Protein AF-A0A348B4L9-F1 (afdb_monomer)

Organism: NCBI:txid1670455

Sequence (82 aa):
MPYYPGDPVPSVKQFKSLDKDGVNLKEIHLGSHSGTHVDAPAHFVKDAPSLDQLDPMAYSGTAIAIKVDGIVKVTDVPPRGR

InterPro domains:
  IPR007325 Kynurenine formamidase/cyclase-like [PF04199] (2-69)
  IPR037175 Kynurenine formamidase superfamily [G3DSA:3.50.30.50] (1-78)
  IPR037175 Kynurenine formamidase superfamily [SSF102198] (1-71)

Structure (mmCIF, N/CA/C/O backbone):
data_AF-A0A348B4L9-F1
#
_entry.id   AF-A0A348B4L9-F1
#
loop_
_atom_site.group_PDB
_atom_site.id
_atom_site.type_symbol
_atom_site.label_atom_id
_atom_site.label_alt_id
_atom_site.label_comp_id
_atom_site.label_asym_id
_atom_site.label_entity_id
_atom_site.label_seq_id
_atom_site.pdbx_PDB_ins_code
_atom_site.Cartn_x
_atom_site.Cartn_y
_atom_site.Cartn_z
_atom_site.occup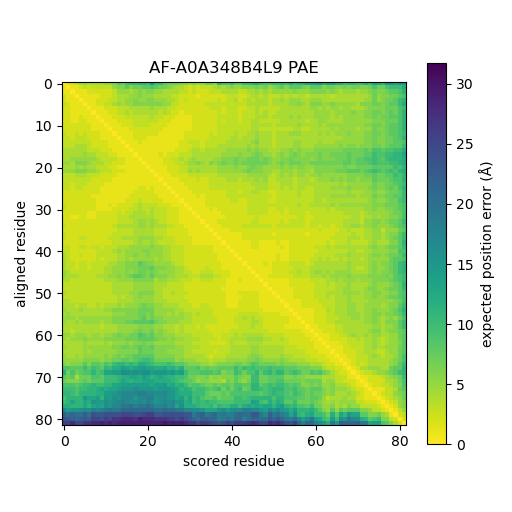ancy
_atom_site.B_iso_or_equiv
_atom_site.auth_seq_id
_atom_site.auth_comp_id
_atom_site.auth_asym_id
_atom_site.auth_atom_id
_atom_site.pdbx_PDB_model_num
ATOM 1 N N . MET A 1 1 ? -14.252 1.443 0.489 1.00 82.62 1 MET A N 1
ATOM 2 C CA . MET A 1 1 ? -13.443 1.425 -0.749 1.00 82.62 1 MET A CA 1
ATOM 3 C C . MET A 1 1 ? -13.646 0.083 -1.435 1.00 82.62 1 MET A C 1
ATOM 5 O O . MET A 1 1 ? -13.896 -0.877 -0.710 1.00 82.62 1 MET A O 1
ATOM 9 N N . PRO A 1 2 ? -13.585 0.003 -2.774 1.00 92.00 2 PRO A N 1
ATOM 10 C CA . PRO A 1 2 ? -13.512 -1.281 -3.466 1.00 92.00 2 PRO A CA 1
ATOM 11 C C . PRO A 1 2 ? -12.289 -2.081 -3.001 1.00 92.00 2 PRO A C 1
ATOM 13 O O . PRO A 1 2 ? -11.283 -1.488 -2.614 1.00 92.00 2 PRO A O 1
ATOM 16 N N . TYR A 1 3 ? -12.386 -3.404 -3.042 1.00 95.12 3 TYR A N 1
ATOM 17 C CA . TYR A 1 3 ? -11.306 -4.337 -2.723 1.00 95.12 3 TYR A CA 1
ATOM 18 C C . TYR A 1 3 ? -11.376 -5.529 -3.680 1.00 95.12 3 TYR A C 1
ATOM 20 O O . TYR A 1 3 ? -12.426 -5.778 -4.281 1.00 95.12 3 TYR A O 1
ATOM 28 N N . TYR A 1 4 ? -10.261 -6.237 -3.854 1.00 95.69 4 TYR A N 1
ATOM 29 C CA . TYR A 1 4 ? -10.218 -7.392 -4.742 1.00 95.69 4 TYR A CA 1
ATOM 30 C C . TYR A 1 4 ? -10.996 -8.578 -4.134 1.00 95.69 4 TYR A C 1
ATOM 32 O O . TYR A 1 4 ? -10.885 -8.827 -2.930 1.00 95.69 4 TYR A O 1
ATOM 40 N N . PRO A 1 5 ? -11.808 -9.323 -4.909 1.00 96.50 5 PRO A N 1
ATOM 41 C CA . PRO A 1 5 ? -12.514 -10.490 -4.384 1.00 96.50 5 PRO A CA 1
ATOM 42 C C . PRO A 1 5 ? -11.549 -11.543 -3.818 1.00 96.50 5 PRO A C 1
ATOM 44 O O . PRO A 1 5 ? -10.746 -12.111 -4.551 1.00 96.50 5 PRO A O 1
ATOM 47 N N . GLY A 1 6 ? -11.664 -11.824 -2.518 1.00 95.81 6 GLY A N 1
ATOM 48 C CA . GLY A 1 6 ? -10.785 -12.752 -1.793 1.00 95.81 6 GLY A CA 1
ATOM 49 C C . GLY A 1 6 ? -9.771 -12.069 -0.870 1.00 95.81 6 GLY A C 1
ATOM 50 O O . GLY A 1 6 ? -9.252 -12.726 0.030 1.00 95.81 6 GLY A O 1
ATOM 51 N N . ASP A 1 7 ? -9.555 -10.761 -1.025 1.00 95.75 7 ASP A N 1
ATOM 52 C CA . ASP A 1 7 ? -8.650 -9.990 -0.171 1.00 95.75 7 ASP A CA 1
ATOM 53 C C . ASP A 1 7 ? -9.297 -9.593 1.168 1.00 95.75 7 ASP A C 1
ATOM 55 O O . ASP A 1 7 ? -10.530 -9.594 1.303 1.00 95.75 7 ASP A O 1
ATOM 59 N N . PRO A 1 8 ? -8.486 -9.201 2.173 1.00 95.69 8 PRO A N 1
ATOM 60 C CA . PRO A 1 8 ? -8.996 -8.652 3.422 1.00 95.69 8 PRO A CA 1
ATOM 61 C C . PRO A 1 8 ? -9.925 -7.460 3.179 1.00 95.69 8 PRO A C 1
ATOM 63 O O . PRO A 1 8 ? -9.540 -6.475 2.549 1.00 95.69 8 PRO A O 1
ATOM 66 N N . VAL A 1 9 ? -11.140 -7.521 3.731 1.00 96.12 9 VAL A N 1
ATOM 67 C CA . VAL A 1 9 ? -12.122 -6.436 3.604 1.00 96.12 9 VAL A CA 1
ATOM 68 C C . VAL A 1 9 ? -11.632 -5.199 4.378 1.00 96.12 9 VAL A C 1
ATOM 70 O O . VAL A 1 9 ? -11.448 -5.283 5.602 1.00 96.12 9 VAL A O 1
ATOM 73 N N . PRO A 1 10 ? -11.458 -4.039 3.712 1.00 96.81 10 PRO A N 1
ATOM 74 C CA . PRO A 1 10 ? -11.089 -2.790 4.367 1.00 96.81 10 PRO A CA 1
ATOM 75 C C . PRO A 1 10 ? -12.124 -2.360 5.408 1.00 96.81 10 PRO A C 1
ATOM 77 O O . PRO A 1 10 ? -13.317 -2.276 5.106 1.00 96.81 10 PRO A O 1
ATOM 80 N N . SER A 1 11 ? -11.685 -2.020 6.620 1.00 97.06 11 SER A N 1
ATOM 81 C CA . SER A 1 11 ? -12.569 -1.453 7.640 1.00 97.06 11 SER A CA 1
ATOM 82 C C . SER A 1 11 ? -11.884 -0.383 8.482 1.00 97.06 11 SER A C 1
ATOM 84 O O . SER A 1 11 ? -10.684 -0.441 8.747 1.00 97.06 11 SER A O 1
ATOM 86 N N . VAL A 1 12 ? -12.678 0.602 8.902 1.00 97.69 12 VAL A N 1
ATOM 87 C CA . VAL A 1 12 ? -12.266 1.660 9.825 1.00 97.69 12 VAL A CA 1
ATOM 88 C C . VAL A 1 12 ? -13.312 1.737 10.928 1.00 97.69 12 VAL A C 1
ATOM 90 O O . VAL A 1 12 ? -14.487 1.979 10.648 1.00 97.69 12 VAL A O 1
ATOM 93 N N . LYS A 1 13 ? -12.902 1.531 12.178 1.00 98.19 13 LYS A N 1
ATOM 94 C CA . LYS A 1 13 ? -13.806 1.495 13.336 1.00 98.19 13 LYS A CA 1
ATOM 95 C C . LYS A 1 13 ? -13.398 2.541 14.362 1.00 98.19 13 LYS A C 1
ATOM 97 O O . LYS A 1 13 ? -12.213 2.794 14.564 1.00 98.19 13 LYS A O 1
ATOM 102 N N . GLN A 1 14 ? -14.378 3.167 15.011 1.00 98.19 14 GLN A N 1
ATOM 103 C CA . GLN A 1 14 ? -14.095 4.056 16.136 1.00 98.19 14 GLN A CA 1
ATOM 104 C C . GLN A 1 14 ? -13.600 3.216 17.317 1.00 98.19 14 GLN A C 1
ATOM 106 O O . GLN A 1 14 ? -14.312 2.314 17.746 1.00 98.19 14 GLN A O 1
ATOM 111 N N . PHE A 1 15 ? -12.409 3.522 17.835 1.00 98.38 15 PHE A N 1
ATOM 112 C CA . PHE A 1 15 ? -11.839 2.834 18.996 1.00 98.38 15 PHE A CA 1
ATOM 113 C C . PHE A 1 15 ? -11.938 3.687 20.269 1.00 98.38 15 PHE A C 1
ATOM 115 O O . PHE A 1 15 ? -12.378 3.193 21.301 1.00 98.38 15 PHE A O 1
ATOM 122 N N . LYS A 1 16 ? -11.611 4.985 20.186 1.00 98.56 16 LYS A N 1
ATOM 123 C CA . LYS A 1 16 ? -11.823 5.979 21.260 1.00 98.56 16 LYS A CA 1
ATOM 124 C C . LYS A 1 16 ? -12.400 7.262 20.705 1.00 98.56 16 LYS A C 1
ATOM 126 O O . LYS A 1 16 ? -12.008 7.670 19.617 1.00 98.56 16 LYS A O 1
ATOM 131 N N . SER A 1 17 ? -13.308 7.903 21.424 1.00 98.44 17 SER A N 1
ATOM 132 C CA . SER A 1 17 ? -13.948 9.164 21.035 1.00 98.44 17 SER A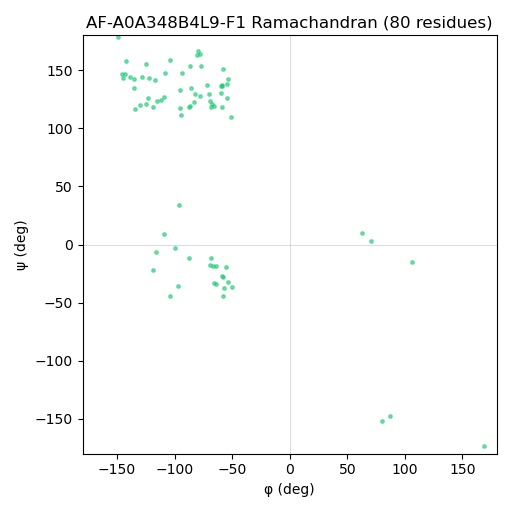 CA 1
ATOM 133 C C . SER A 1 17 ? -13.458 10.326 21.892 1.00 98.44 17 SER A C 1
ATOM 135 O O . SER A 1 17 ? -13.202 10.151 23.079 1.00 98.44 17 SER A O 1
ATOM 137 N N . LEU A 1 18 ? -13.392 11.528 21.313 1.00 98.31 18 LEU A N 1
ATOM 138 C CA . LEU A 1 18 ? -12.908 12.706 22.034 1.00 98.31 18 LEU A CA 1
ATOM 139 C C . LEU 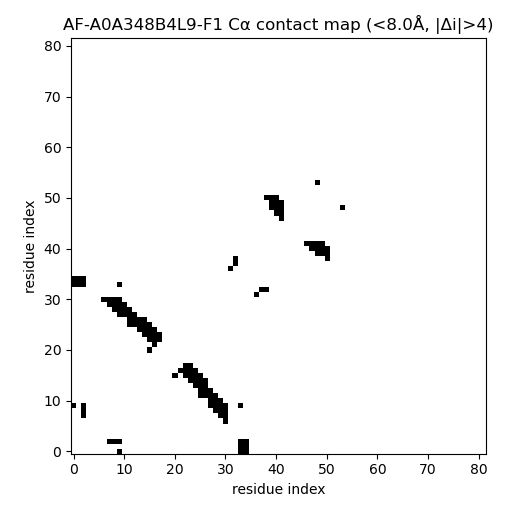A 1 18 ? -13.735 12.987 23.301 1.00 98.31 18 LEU A C 1
ATOM 141 O O . LEU A 1 18 ? -13.157 13.192 24.362 1.00 98.31 18 LEU A O 1
ATOM 145 N N . ASP A 1 19 ? -15.064 12.902 23.203 1.00 98.12 19 ASP A N 1
ATOM 146 C CA . ASP A 1 19 ? -15.984 13.231 24.302 1.00 98.12 19 ASP A CA 1
ATOM 147 C C . ASP A 1 19 ? -15.872 12.286 25.507 1.00 98.12 19 ASP A C 1
ATOM 149 O O . ASP A 1 19 ? -16.087 12.705 26.641 1.00 98.12 19 ASP A O 1
ATOM 153 N N . LYS A 1 20 ? -15.563 11.004 25.275 1.00 98.12 20 LYS A N 1
ATOM 154 C CA . LYS A 1 20 ? -15.498 9.986 26.340 1.00 98.12 20 LYS A CA 1
ATOM 155 C C . LYS A 1 20 ? -14.083 9.750 26.846 1.00 98.12 20 LYS A C 1
ATOM 157 O O . LYS A 1 20 ? -13.890 9.484 28.026 1.00 98.12 20 LYS A O 1
ATOM 162 N N . ASP A 1 21 ? -13.109 9.816 25.944 1.00 98.38 21 ASP A N 1
ATOM 163 C CA . ASP A 1 21 ? -11.753 9.327 26.179 1.00 98.38 21 ASP A CA 1
ATOM 164 C C . ASP A 1 21 ? -10.700 10.444 26.143 1.00 98.38 21 ASP A C 1
ATOM 166 O O . ASP A 1 21 ? -9.521 10.180 26.373 1.00 98.38 21 ASP A O 1
ATOM 170 N N . GLY A 1 22 ? -11.086 11.676 25.790 1.00 98.38 22 GLY A N 1
ATOM 171 C CA . GLY A 1 22 ? -10.165 12.802 25.603 1.00 98.38 22 GLY A CA 1
ATOM 172 C C . GLY A 1 22 ? -9.271 12.686 24.362 1.00 98.38 22 GLY A C 1
ATOM 173 O O . GLY A 1 22 ? -8.439 13.556 24.121 1.00 98.38 22 GLY A O 1
ATOM 174 N N . VAL A 1 23 ? -9.440 11.637 23.547 1.00 98.50 23 VAL A N 1
ATOM 175 C CA . VAL A 1 23 ? -8.695 11.410 22.302 1.00 98.50 23 VAL A CA 1
ATOM 176 C C . VAL A 1 23 ? -9.585 10.752 21.253 1.00 98.50 23 VAL A C 1
ATOM 178 O O . VAL A 1 23 ? -10.403 9.886 21.559 1.00 98.50 23 VAL A O 1
ATOM 181 N N . ASN A 1 24 ? -9.405 11.135 19.990 1.00 98.44 24 ASN A N 1
ATOM 182 C CA . ASN A 1 24 ? -10.024 10.442 18.867 1.00 98.44 24 ASN A CA 1
ATOM 183 C C . ASN A 1 24 ? -9.037 9.423 18.286 1.00 98.44 24 ASN A C 1
ATOM 185 O O . ASN A 1 24 ? -7.971 9.800 17.805 1.00 98.44 24 ASN A O 1
ATOM 189 N N . LEU A 1 25 ? -9.393 8.140 18.336 1.00 98.62 25 LEU A N 1
ATOM 190 C CA . LEU A 1 25 ? -8.587 7.046 17.798 1.00 98.62 25 LEU A CA 1
ATOM 191 C C . LEU A 1 25 ? -9.479 6.089 17.010 1.00 98.62 25 LEU A C 1
ATOM 193 O O . LEU A 1 25 ? -10.551 5.689 17.476 1.00 98.62 25 LEU A O 1
ATOM 197 N N . LYS A 1 26 ? -9.015 5.700 15.824 1.00 98.50 26 LYS A N 1
ATOM 198 C CA . LYS A 1 26 ? -9.668 4.716 14.961 1.00 98.50 26 LYS A CA 1
ATOM 199 C C . LYS A 1 26 ? -8.762 3.506 14.778 1.00 98.50 26 LYS A C 1
ATOM 201 O O . LYS A 1 26 ? -7.554 3.655 14.629 1.00 98.50 26 LYS A O 1
ATOM 206 N N . GLU A 1 27 ? -9.369 2.330 14.761 1.00 98.38 27 GLU A N 1
ATOM 207 C CA . GLU A 1 27 ? -8.729 1.106 14.290 1.00 98.38 27 GLU A CA 1
ATOM 208 C C . GLU A 1 27 ? -8.898 1.023 12.772 1.00 98.38 27 GLU A C 1
ATOM 210 O O . GLU A 1 27 ? -9.990 1.277 12.250 1.00 98.38 27 GLU A O 1
ATOM 215 N N . ILE A 1 28 ? -7.815 0.689 12.072 1.00 97.88 28 ILE A N 1
ATOM 216 C CA . ILE A 1 28 ? -7.773 0.576 10.615 1.00 97.88 28 ILE A CA 1
ATOM 217 C C . ILE A 1 28 ? -7.294 -0.832 10.263 1.00 97.88 28 ILE A C 1
ATOM 219 O O . ILE A 1 28 ? -6.234 -1.256 10.715 1.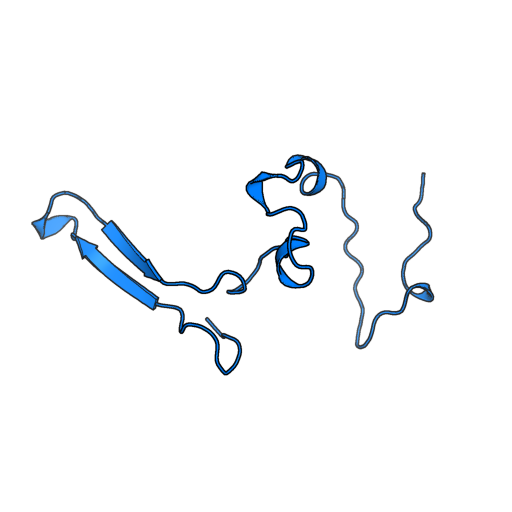00 97.88 28 ILE A O 1
ATOM 223 N N . HIS A 1 29 ? -8.065 -1.539 9.440 1.00 97.44 29 HIS A N 1
ATOM 224 C CA . HIS A 1 29 ? -7.732 -2.863 8.920 1.00 97.44 29 HIS A CA 1
ATOM 225 C C . HIS A 1 29 ? -7.798 -2.838 7.392 1.00 97.44 29 HIS A C 1
ATOM 227 O O . HIS A 1 29 ? -8.847 -2.501 6.839 1.00 97.44 29 HIS A O 1
ATOM 233 N N . LEU A 1 30 ? -6.689 -3.162 6.721 1.00 97.06 30 LEU A N 1
ATOM 234 C CA . LEU A 1 30 ? -6.516 -3.063 5.267 1.00 97.06 30 LEU A CA 1
ATOM 235 C C . LEU A 1 30 ? -5.623 -4.201 4.756 1.00 97.06 30 LEU A C 1
ATOM 237 O O . LEU A 1 30 ? -4.675 -4.587 5.437 1.00 97.06 30 LEU A O 1
ATOM 241 N N . GLY A 1 31 ? -5.878 -4.678 3.535 1.00 95.88 31 GLY A N 1
ATOM 242 C CA . GLY A 1 31 ? -4.856 -5.377 2.749 1.00 95.88 31 GLY A CA 1
ATOM 243 C C . GLY A 1 31 ? -3.867 -4.37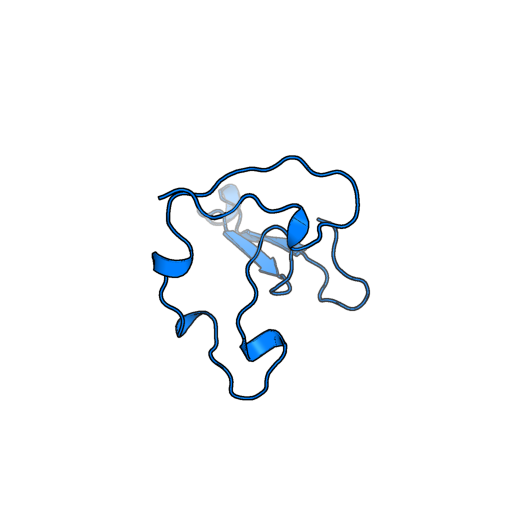5 2.136 1.00 95.88 31 GLY A C 1
ATOM 244 O O . GLY A 1 31 ? -4.248 -3.231 1.876 1.00 95.88 31 GLY A O 1
ATOM 245 N N . SER A 1 32 ? -2.624 -4.785 1.866 1.00 95.38 32 SER A N 1
ATOM 246 C CA . SER A 1 32 ? -1.580 -3.913 1.284 1.00 95.38 32 SER A CA 1
ATOM 247 C C . SER A 1 32 ? -1.958 -3.321 -0.079 1.00 95.38 32 SER A C 1
ATOM 249 O O . SER A 1 32 ? -1.530 -2.217 -0.400 1.00 95.38 32 SER A O 1
ATOM 251 N N . HIS A 1 33 ? -2.822 -4.005 -0.833 1.00 95.69 33 HIS A N 1
ATOM 252 C CA . HIS A 1 33 ? -3.298 -3.602 -2.162 1.00 95.69 33 HIS A CA 1
ATOM 253 C C . HIS A 1 33 ? -4.651 -2.869 -2.106 1.00 95.69 33 HIS A C 1
ATOM 255 O O . HIS A 1 33 ? -5.504 -3.000 -2.984 1.00 95.69 33 HIS A O 1
ATOM 261 N N . SER A 1 34 ? -4.883 -2.100 -1.037 1.00 95.56 34 SER A N 1
ATOM 262 C CA . SER A 1 34 ? -6.105 -1.309 -0.858 1.00 95.56 34 SER A CA 1
ATOM 263 C C . SER A 1 34 ? -5.904 0.130 -1.349 1.00 95.56 34 SER A C 1
ATOM 265 O O . SER A 1 34 ? -5.233 0.922 -0.694 1.00 95.56 34 SER A O 1
ATOM 267 N N . GLY A 1 35 ? -6.570 0.522 -2.440 1.00 94.69 35 GLY A N 1
ATOM 268 C CA . GLY A 1 35 ? -6.568 1.911 -2.933 1.00 94.69 35 GLY A CA 1
ATOM 269 C C . GLY A 1 35 ? -5.305 2.263 -3.722 1.00 94.69 35 GLY A C 1
ATOM 270 O O . GLY A 1 35 ? -4.719 1.391 -4.356 1.00 94.69 35 GLY A O 1
ATOM 271 N N . THR A 1 36 ? -4.893 3.534 -3.724 1.00 95.81 36 THR A N 1
ATOM 272 C CA . THR A 1 36 ? -3.610 3.943 -4.325 1.00 95.81 36 THR A CA 1
ATOM 273 C C . THR A 1 36 ? -2.459 3.382 -3.490 1.00 95.81 36 THR A C 1
ATOM 275 O O . THR A 1 36 ? -2.337 3.728 -2.318 1.00 95.81 36 THR A O 1
ATOM 278 N N . HIS A 1 37 ? -1.626 2.531 -4.086 1.00 95.56 37 HIS A N 1
ATOM 279 C CA . HIS A 1 37 ? -0.531 1.829 -3.412 1.00 95.56 37 HIS A CA 1
ATOM 280 C C . HIS A 1 37 ? 0.638 1.568 -4.376 1.00 95.56 37 HIS A C 1
ATOM 282 O O . HIS A 1 37 ? 0.571 1.926 -5.554 1.00 95.56 37 HIS A O 1
ATOM 288 N N . VAL A 1 38 ? 1.706 0.954 -3.862 1.00 96.00 38 VAL A N 1
ATOM 289 C CA . VAL A 1 38 ? 2.860 0.473 -4.632 1.00 96.00 38 VAL A CA 1
ATOM 290 C C . VAL A 1 38 ? 3.134 -0.987 -4.283 1.00 96.00 38 VAL A C 1
ATOM 292 O O . VAL A 1 38 ? 3.000 -1.377 -3.123 1.00 96.00 38 VAL A O 1
ATOM 295 N N . ASP A 1 39 ? 3.561 -1.770 -5.271 1.00 96.50 39 ASP A N 1
ATOM 296 C CA . ASP A 1 39 ? 3.958 -3.164 -5.071 1.00 96.50 39 ASP A CA 1
ATOM 297 C C . ASP A 1 39 ? 5.473 -3.267 -4.890 1.00 96.50 39 ASP A C 1
ATOM 299 O O . ASP A 1 39 ? 6.251 -2.709 -5.668 1.00 96.50 39 ASP A O 1
ATOM 303 N N . ALA A 1 40 ? 5.899 -4.016 -3.874 1.00 96.69 40 ALA A N 1
ATOM 304 C CA . ALA A 1 40 ? 7.295 -4.414 -3.722 1.00 96.69 40 ALA A CA 1
ATOM 305 C C . ALA A 1 40 ? 7.573 -5.711 -4.509 1.00 96.69 40 ALA A C 1
ATOM 307 O O . ALA A 1 40 ? 6.664 -6.532 -4.654 1.00 96.69 40 ALA A O 1
ATOM 308 N N . PRO A 1 41 ? 8.818 -5.969 -4.959 1.00 97.31 41 PRO A N 1
ATOM 309 C CA . PRO A 1 41 ? 9.192 -7.227 -5.617 1.00 97.31 41 PRO A CA 1
ATOM 310 C C . PRO A 1 41 ? 8.772 -8.487 -4.849 1.00 97.31 41 PRO A C 1
ATOM 312 O O . PRO A 1 41 ? 8.320 -9.461 -5.457 1.00 97.31 41 PRO A O 1
ATOM 315 N N . ALA A 1 42 ? 8.849 -8.439 -3.514 1.00 97.62 42 ALA A N 1
ATOM 316 C CA . ALA A 1 42 ? 8.397 -9.501 -2.618 1.00 97.62 42 ALA A CA 1
ATOM 317 C C . ALA A 1 42 ? 6.925 -9.923 -2.816 1.00 97.62 42 ALA A C 1
ATOM 319 O O . ALA A 1 42 ? 6.547 -11.013 -2.394 1.00 97.62 42 ALA A O 1
ATOM 320 N N . HIS A 1 43 ? 6.089 -9.092 -3.452 1.00 97.19 43 HIS A N 1
ATOM 321 C CA . HIS A 1 43 ? 4.692 -9.423 -3.736 1.00 97.19 43 HIS A CA 1
ATOM 322 C C . HIS A 1 43 ? 4.552 -10.618 -4.696 1.00 97.19 43 HIS A C 1
ATOM 324 O O . HIS A 1 43 ? 3.647 -11.433 -4.533 1.00 97.19 43 HIS A O 1
ATOM 330 N N . PHE A 1 44 ? 5.473 -10.763 -5.655 1.00 97.94 44 PHE A N 1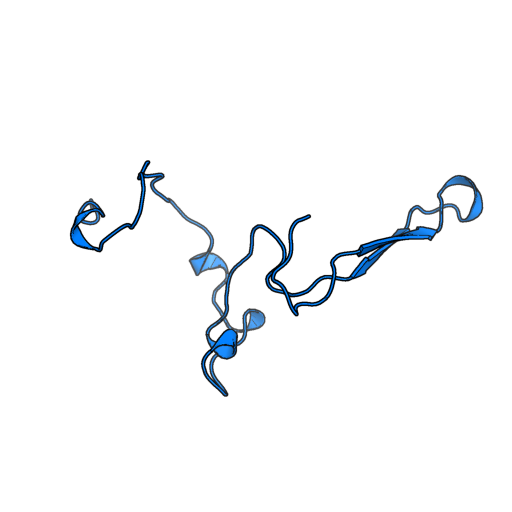
ATOM 331 C CA . PHE A 1 44 ? 5.425 -11.826 -6.669 1.00 97.94 44 PHE A CA 1
ATOM 332 C C . PHE A 1 44 ? 6.630 -12.768 -6.636 1.00 97.94 44 PHE A C 1
ATOM 334 O O . PHE A 1 44 ? 6.546 -13.889 -7.137 1.00 97.94 44 PHE A O 1
ATOM 341 N N . VAL A 1 45 ? 7.759 -12.326 -6.076 1.00 98.25 45 VAL A N 1
ATOM 342 C CA . VAL A 1 45 ? 9.017 -13.074 -6.094 1.00 98.25 45 VAL A CA 1
ATOM 343 C C . VAL A 1 45 ? 9.444 -13.381 -4.667 1.00 98.25 45 VAL A C 1
ATOM 345 O O . VAL A 1 45 ? 9.707 -12.484 -3.868 1.00 98.25 45 VAL A O 1
ATOM 348 N N . LYS A 1 46 ? 9.531 -14.674 -4.351 1.00 97.50 46 LYS A N 1
ATOM 349 C CA . LYS A 1 46 ? 9.997 -15.141 -3.045 1.00 97.50 46 LYS A CA 1
ATOM 350 C C . LYS A 1 46 ? 11.416 -14.627 -2.771 1.00 97.50 46 LYS A C 1
ATOM 352 O O . LYS A 1 46 ? 12.259 -14.662 -3.663 1.00 97.50 46 LYS A O 1
ATOM 357 N N . ASP A 1 47 ? 11.656 -14.175 -1.541 1.00 97.62 47 ASP A N 1
ATOM 358 C CA . ASP A 1 47 ? 12.948 -13.667 -1.052 1.00 97.62 47 ASP A CA 1
ATOM 359 C C . ASP A 1 47 ? 13.464 -12.403 -1.781 1.00 97.62 47 ASP A C 1
ATOM 361 O O . ASP A 1 47 ? 14.600 -11.980 -1.571 1.00 97.62 47 ASP A O 1
ATOM 365 N N . ALA A 1 48 ? 12.634 -11.772 -2.622 1.00 98.19 48 ALA A N 1
ATOM 366 C CA . ALA A 1 48 ? 12.938 -10.477 -3.220 1.00 98.19 48 ALA A CA 1
ATOM 367 C C . ALA A 1 48 ? 12.700 -9.328 -2.220 1.00 98.19 48 ALA A C 1
ATOM 369 O O . ALA A 1 48 ? 12.017 -9.530 -1.213 1.00 98.19 48 ALA A O 1
ATOM 370 N N . PRO A 1 49 ? 13.230 -8.118 -2.485 1.00 97.94 49 PRO A N 1
ATOM 371 C CA . PRO A 1 49 ? 13.146 -7.025 -1.527 1.00 97.94 49 PRO A CA 1
ATOM 372 C C . PRO A 1 49 ? 11.714 -6.640 -1.134 1.00 97.94 49 PRO A C 1
ATOM 374 O O . PRO A 1 49 ? 10.833 -6.513 -1.994 1.00 97.94 49 PRO A O 1
ATOM 377 N N . SER A 1 50 ? 11.495 -6.425 0.164 1.00 97.38 50 SER A N 1
ATOM 378 C CA . SER A 1 50 ? 10.280 -5.812 0.712 1.00 97.38 50 SER A CA 1
ATOM 379 C C . SER A 1 50 ? 10.323 -4.285 0.580 1.00 97.38 50 SER A C 1
ATOM 381 O O . SER A 1 50 ? 11.362 -3.704 0.273 1.00 97.38 50 SER A O 1
ATOM 383 N N . LEU A 1 51 ? 9.182 -3.613 0.778 1.00 96.12 51 LEU A N 1
ATOM 384 C CA . LEU A 1 51 ? 9.058 -2.166 0.545 1.00 96.12 51 LEU A CA 1
ATOM 385 C C . LEU A 1 51 ? 10.056 -1.331 1.369 1.00 96.12 51 LEU A C 1
ATOM 387 O O . LEU A 1 51 ? 10.597 -0.354 0.867 1.00 96.12 51 LEU A O 1
ATOM 391 N N . ASP A 1 52 ? 10.324 -1.733 2.612 1.00 96.69 52 ASP A N 1
ATOM 392 C CA . ASP A 1 52 ? 11.266 -1.083 3.532 1.00 96.69 52 ASP A CA 1
ATOM 393 C C . ASP A 1 52 ? 12.740 -1.204 3.107 1.00 96.69 52 ASP A C 1
ATOM 395 O O . ASP A 1 52 ? 13.597 -0.511 3.651 1.00 96.69 52 ASP A O 1
ATOM 399 N N . GLN A 1 53 ? 13.035 -2.053 2.121 1.00 97.62 53 GLN A N 1
ATOM 400 C CA . GLN A 1 53 ? 14.377 -2.272 1.581 1.00 97.62 53 GLN A CA 1
ATOM 401 C C . GLN A 1 53 ? 14.625 -1.507 0.272 1.00 97.62 53 GLN A C 1
ATOM 403 O O . GLN A 1 53 ? 15.725 -1.572 -0.280 1.00 97.62 53 GLN A O 1
ATOM 408 N N . LEU A 1 54 ? 13.615 -0.804 -0.250 1.00 96.62 54 LEU A N 1
ATOM 409 C CA . LEU A 1 54 ? 13.707 -0.022 -1.482 1.00 96.62 54 LEU A CA 1
ATOM 410 C C . LEU A 1 54 ? 14.052 1.438 -1.170 1.00 96.62 54 LEU A C 1
ATOM 412 O O . LEU A 1 54 ? 13.633 1.979 -0.149 1.00 96.62 54 LEU A O 1
ATOM 416 N N . ASP A 1 55 ? 14.799 2.089 -2.066 1.00 96.62 55 ASP A N 1
ATOM 417 C CA . ASP A 1 55 ? 15.125 3.513 -1.935 1.00 96.62 55 ASP A CA 1
ATOM 418 C C . ASP A 1 55 ? 13.845 4.367 -2.057 1.00 96.62 55 ASP A C 1
ATOM 420 O O . ASP A 1 55 ? 13.212 4.359 -3.120 1.00 96.62 55 ASP A O 1
ATOM 424 N N . PRO A 1 56 ? 13.461 5.148 -1.028 1.00 94.81 56 PRO A N 1
ATOM 425 C CA . PRO A 1 56 ? 12.293 6.024 -1.092 1.00 94.81 56 PRO A CA 1
ATOM 426 C C . PRO A 1 56 ? 12.357 7.043 -2.235 1.00 94.81 56 PRO A C 1
ATOM 428 O O . PRO A 1 56 ? 11.319 7.448 -2.762 1.00 94.81 56 PRO A O 1
ATOM 431 N N . MET A 1 57 ? 13.563 7.440 -2.659 1.00 96.31 57 MET A N 1
ATOM 432 C CA . MET A 1 57 ? 13.739 8.386 -3.761 1.00 96.31 57 MET A CA 1
ATOM 433 C C . MET A 1 57 ? 13.338 7.804 -5.118 1.00 96.31 57 MET A C 1
ATOM 435 O O . MET A 1 57 ? 13.029 8.568 -6.028 1.00 96.31 57 MET A O 1
ATOM 439 N N . ALA A 1 58 ? 13.227 6.478 -5.252 1.00 92.25 58 ALA A N 1
ATOM 440 C CA . ALA A 1 58 ? 12.662 5.856 -6.450 1.00 92.25 58 ALA A CA 1
ATOM 441 C C . ALA A 1 58 ? 11.174 6.208 -6.665 1.00 92.25 58 ALA A C 1
ATOM 443 O O . ALA A 1 58 ? 10.670 6.087 -7.781 1.00 92.25 58 ALA A O 1
ATOM 444 N N . TYR A 1 59 ? 10.484 6.675 -5.618 1.00 93.56 59 TYR A N 1
ATOM 445 C CA . TYR A 1 59 ? 9.060 7.020 -5.625 1.00 93.56 59 TYR A CA 1
ATOM 446 C C . TYR A 1 59 ? 8.802 8.533 -5.546 1.00 93.56 59 TYR A C 1
ATOM 448 O O . TYR A 1 59 ? 7.660 8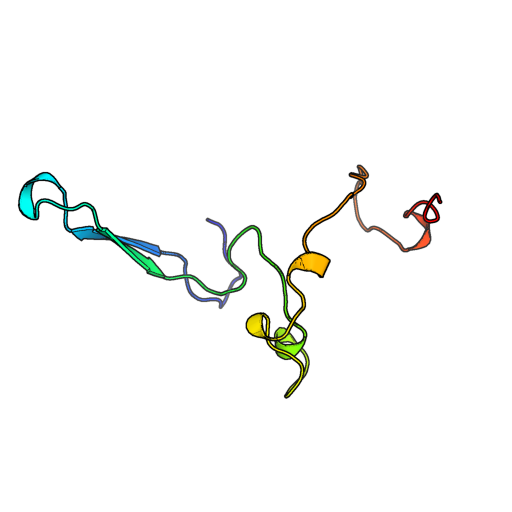.957 -5.373 1.00 93.56 59 TYR A O 1
ATOM 456 N N . SER A 1 60 ? 9.847 9.358 -5.676 1.00 96.56 60 SER A N 1
ATOM 457 C CA . SER A 1 60 ? 9.756 10.818 -5.615 1.00 96.56 60 SER A CA 1
ATOM 458 C C . SER A 1 60 ? 10.561 11.457 -6.742 1.00 96.56 60 SER A C 1
ATOM 460 O O . SER A 1 60 ? 11.781 11.328 -6.811 1.00 96.56 60 SER A O 1
ATOM 462 N N . GLY A 1 61 ? 9.881 12.170 -7.638 1.00 94.19 61 GLY A N 1
ATOM 463 C CA . GLY A 1 61 ? 10.532 12.841 -8.755 1.00 94.19 61 GLY A CA 1
ATOM 464 C C . GLY A 1 61 ? 9.548 13.368 -9.788 1.00 94.19 61 GLY A C 1
ATOM 465 O O . GLY A 1 61 ? 8.331 13.332 -9.607 1.00 94.19 61 GLY A O 1
ATOM 466 N N . THR A 1 62 ? 10.087 13.873 -10.894 1.00 94.56 62 THR A N 1
ATOM 467 C CA . THR A 1 62 ? 9.280 14.335 -12.022 1.00 94.56 62 THR A CA 1
ATOM 468 C C . THR A 1 62 ? 8.629 13.150 -12.728 1.00 94.56 62 THR A C 1
ATOM 470 O O . THR A 1 62 ? 9.302 12.201 -13.125 1.00 94.56 62 THR A O 1
ATOM 473 N N . ALA A 1 63 ? 7.319 13.243 -12.934 1.00 90.81 63 ALA A N 1
ATOM 474 C CA . ALA A 1 63 ? 6.542 12.293 -13.716 1.00 90.81 63 ALA A CA 1
ATOM 475 C C . ALA A 1 63 ? 5.773 13.024 -14.822 1.00 90.81 63 ALA A C 1
ATOM 477 O O . ALA A 1 63 ? 5.475 14.214 -14.710 1.00 90.81 63 ALA A O 1
ATOM 478 N N . ILE A 1 64 ? 5.438 12.300 -15.888 1.00 89.06 64 ILE A N 1
ATOM 479 C CA . ILE A 1 64 ? 4.585 12.787 -16.975 1.00 89.06 64 ILE A CA 1
ATOM 480 C C . ILE A 1 64 ? 3.250 12.057 -16.864 1.00 89.06 64 ILE A C 1
ATOM 482 O O . ILE A 1 64 ? 3.216 10.828 -16.834 1.00 89.06 64 ILE A O 1
ATOM 486 N N . ALA A 1 65 ? 2.150 12.806 -16.823 1.00 89.75 65 ALA A N 1
ATOM 487 C CA . ALA A 1 65 ? 0.812 12.239 -16.921 1.00 89.75 65 ALA A CA 1
ATOM 488 C C . ALA A 1 65 ? 0.419 12.124 -18.399 1.00 89.75 65 ALA A C 1
ATOM 490 O O . ALA A 1 65 ? 0.334 13.129 -19.103 1.00 89.75 65 ALA A O 1
ATOM 491 N N . ILE A 1 66 ? 0.179 10.900 -18.864 1.00 86.81 66 ILE A N 1
ATOM 492 C CA . ILE A 1 66 ? -0.249 10.617 -20.237 1.00 86.81 66 ILE A CA 1
ATOM 493 C C . ILE A 1 66 ? -1.682 10.106 -20.171 1.00 86.81 66 ILE A C 1
ATOM 495 O O . ILE A 1 66 ? -1.970 9.138 -19.469 1.00 86.81 66 ILE A O 1
ATOM 499 N N . LYS A 1 67 ? -2.591 1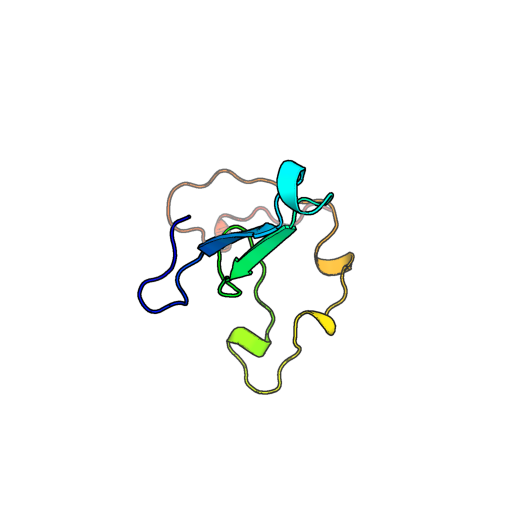0.759 -20.897 1.00 89.56 67 LYS A N 1
ATOM 500 C CA . LYS A 1 67 ? -3.958 10.263 -21.055 1.00 89.56 67 LYS A CA 1
ATOM 501 C C . LYS A 1 67 ? -3.965 9.134 -22.084 1.00 89.56 67 LYS A C 1
ATOM 503 O O . LYS A 1 67 ? -3.496 9.326 -23.201 1.00 89.56 67 LYS A O 1
ATOM 508 N N . VAL A 1 68 ? -4.535 7.997 -21.707 1.00 87.38 68 VAL A N 1
ATOM 509 C CA . VAL A 1 68 ? -4.640 6.787 -22.529 1.00 87.38 68 VAL A CA 1
ATOM 510 C C . VAL A 1 68 ? -6.022 6.169 -22.346 1.00 87.38 68 VAL A C 1
ATOM 512 O O . VAL A 1 68 ? -6.559 6.187 -21.239 1.00 87.38 68 VAL A O 1
ATOM 515 N N . ASP A 1 69 ? -6.575 5.610 -23.419 1.00 89.75 69 ASP A N 1
ATOM 516 C CA . ASP A 1 69 ? -7.828 4.857 -23.395 1.00 89.75 69 ASP A CA 1
ATOM 517 C C . ASP A 1 69 ? -7.523 3.392 -23.766 1.00 89.75 69 ASP A C 1
ATOM 519 O O . ASP A 1 69 ? -6.955 3.117 -24.822 1.00 89.75 69 ASP A O 1
ATOM 523 N N . GLY A 1 70 ? -7.888 2.436 -22.904 1.00 89.75 70 GLY A N 1
ATOM 524 C CA . GLY A 1 70 ? -7.661 1.003 -23.141 1.00 89.75 70 GLY A CA 1
ATOM 525 C C . GLY A 1 70 ? -6.291 0.482 -22.682 1.00 89.75 70 GLY A C 1
ATOM 526 O O . GLY A 1 70 ? -5.761 0.905 -21.658 1.00 89.75 70 GLY A O 1
ATOM 527 N N . ILE A 1 71 ? -5.751 -0.511 -23.399 1.00 90.81 71 ILE A N 1
ATOM 528 C CA . ILE A 1 71 ? -4.486 -1.178 -23.050 1.00 90.81 71 ILE A CA 1
ATOM 529 C C . ILE A 1 71 ? -3.308 -0.351 -23.565 1.00 90.81 71 ILE A C 1
ATOM 531 O O . ILE A 1 71 ? -3.182 -0.155 -24.772 1.00 90.81 71 ILE A O 1
ATOM 535 N N . VAL A 1 72 ? -2.415 0.043 -22.657 1.00 89.50 72 VAL A N 1
ATOM 536 C CA . VAL A 1 72 ? -1.159 0.731 -22.984 1.00 89.50 72 VAL A CA 1
ATOM 537 C C . VAL A 1 72 ? -0.098 -0.282 -23.394 1.00 89.50 72 VAL A C 1
ATOM 539 O O . VAL A 1 72 ? 0.179 -1.244 -22.676 1.00 89.50 72 VAL A O 1
ATOM 542 N N . LYS A 1 73 ? 0.537 -0.045 -24.535 1.00 87.31 73 LYS A N 1
ATOM 543 C CA . LYS A 1 73 ? 1.721 -0.759 -25.007 1.00 87.31 73 LYS A CA 1
ATOM 544 C C . LYS A 1 73 ? 2.954 0.113 -24.808 1.00 87.31 73 LYS A C 1
ATOM 546 O O . LYS A 1 73 ? 2.877 1.335 -24.761 1.00 87.31 73 LYS A O 1
ATOM 551 N N . VAL A 1 74 ? 4.128 -0.515 -24.775 1.00 83.94 74 VAL A N 1
ATOM 552 C CA . VAL A 1 74 ? 5.418 0.202 -24.718 1.00 83.94 74 VAL A CA 1
ATOM 553 C C . VAL A 1 74 ? 5.561 1.235 -25.842 1.00 83.94 74 VAL A C 1
ATOM 555 O O . VAL A 1 74 ? 6.163 2.281 -25.631 1.00 83.94 74 VAL A O 1
ATOM 558 N N . THR A 1 75 ? 4.972 0.978 -27.012 1.00 82.50 75 THR A N 1
ATOM 559 C CA . THR A 1 75 ? 4.980 1.900 -28.15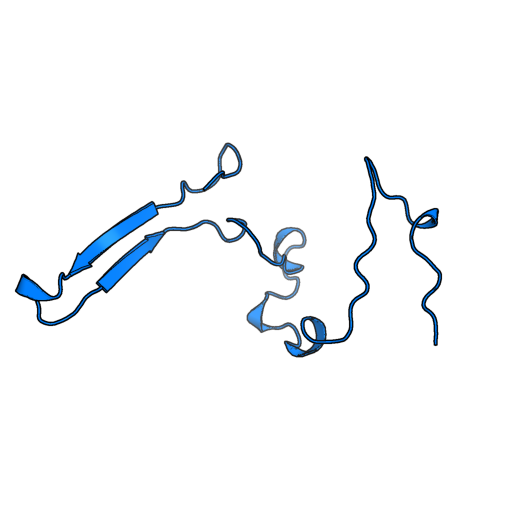8 1.00 82.50 75 THR A CA 1
ATOM 560 C C . THR A 1 75 ? 4.191 3.189 -27.933 1.00 82.50 75 THR A C 1
ATOM 562 O O . THR A 1 75 ? 4.408 4.149 -28.664 1.00 82.50 75 THR A O 1
ATOM 565 N N . ASP A 1 76 ? 3.293 3.219 -26.947 1.00 81.19 76 ASP A N 1
ATOM 566 C CA . ASP A 1 76 ? 2.452 4.382 -26.643 1.00 81.19 76 ASP A CA 1
ATOM 567 C C . ASP A 1 76 ? 3.151 5.352 -25.675 1.00 81.19 76 ASP A C 1
ATOM 569 O O . ASP A 1 76 ? 2.701 6.481 -25.479 1.00 81.19 76 ASP A O 1
ATOM 573 N N . VAL A 1 77 ? 4.262 4.922 -25.065 1.00 81.56 77 VAL A N 1
ATOM 574 C CA . VAL A 1 77 ? 5.058 5.734 -24.144 1.00 81.56 77 VAL A CA 1
ATOM 575 C C . VAL A 1 77 ? 6.062 6.555 -24.961 1.00 81.56 77 VAL A C 1
ATOM 577 O O . VAL A 1 77 ? 6.913 5.969 -25.637 1.00 81.56 77 VAL A O 1
ATOM 580 N N . PRO A 1 78 ? 6.015 7.902 -24.910 1.00 78.19 78 PRO A N 1
ATOM 581 C CA . PRO A 1 78 ? 7.004 8.742 -25.566 1.00 78.19 78 PRO A CA 1
ATOM 582 C C . PRO A 1 78 ? 8.417 8.347 -25.121 1.00 78.19 78 PRO A C 1
ATOM 584 O O . PRO A 1 78 ? 8.619 8.048 -23.937 1.00 78.19 78 PRO A O 1
ATOM 587 N N . PRO A 1 79 ? 9.417 8.364 -26.021 1.00 76.19 79 PRO A N 1
ATOM 588 C CA . PRO A 1 79 ? 10.800 8.167 -25.610 1.00 76.19 79 PRO A CA 1
ATOM 589 C C . PRO A 1 79 ? 11.134 9.185 -24.519 1.00 76.19 79 PRO A C 1
ATOM 591 O O . PRO A 1 79 ? 10.725 10.344 -24.618 1.00 76.19 79 PRO A O 1
ATOM 594 N N . ARG A 1 80 ? 11.849 8.758 -23.468 1.00 68.88 80 ARG A N 1
ATOM 595 C CA . ARG A 1 80 ? 12.291 9.669 -22.403 1.00 68.88 80 ARG A CA 1
ATOM 596 C C . ARG A 1 80 ? 12.998 10.861 -23.052 1.00 68.88 80 ARG A C 1
ATOM 598 O O . ARG A 1 80 ? 14.085 10.702 -23.607 1.00 68.88 80 ARG A O 1
ATOM 605 N N . GLY A 1 81 ? 12.363 12.031 -23.002 1.00 61.69 81 GLY A N 1
ATOM 606 C CA . GLY A 1 81 ? 13.031 13.289 -23.301 1.00 61.69 81 GLY A CA 1
ATOM 607 C C . GLY A 1 81 ? 14.189 13.451 -22.322 1.00 61.69 81 GLY A C 1
ATOM 608 O O . GLY A 1 81 ? 14.040 13.117 -21.145 1.00 61.69 81 GLY A O 1
ATOM 609 N N . ARG A 1 82 ? 15.349 13.877 -22.826 1.00 44.31 82 ARG A N 1
ATOM 610 C CA . ARG A 1 82 ? 16.393 14.420 -21.953 1.00 44.31 82 ARG A CA 1
ATOM 611 C C . ARG A 1 82 ? 15.881 15.666 -21.249 1.00 44.31 82 ARG A C 1
ATOM 613 O O . ARG A 1 82 ? 15.153 16.434 -21.917 1.00 44.31 82 ARG A O 1
#

Mean predicted aligned error: 5.1 Å

Solvent-accessible surface area (backbone atoms only — not comparable to full-atom values): 5857 Å² total; per-residue (Å²): 130,83,72,64,95,87,54,63,75,72,46,77,44,86,71,38,45,48,92,84,64,77,40,75,42,67,48,77,45,71,40,84,82,53,70,92,69,81,86,37,57,40,80,83,34,86,96,40,57,48,67,92,74,51,68,71,65,83,79,58,78,95,80,83,91,77,90,81,85,84,86,85,51,80,87,76,54,75,76,83,76,130

Nearest PDB structures (foldseek):
  1ev1-assembly1_4  TM=2.515E-01  e=8.534E+00  Echovirus E1

Radius of gyration: 19.21 Å; Cα contacts (8 Å, |Δi|>4): 65; chains: 1; bounding box: 32×30×54 Å

pLDDT: mean 92.98, std 8.69, range [44.31, 98.62]

Secondary structure (DSSP, 8-state):
----TTSPPPEEEEEE-HHHHSS-EEEEE--TTSSS----GGGTSTTPPPGGGS-GGGGSS--------SPPPGGGSPP---

Foldseek 3Di:
DDDDVPADDWDKAFDDDCVPHVDTDIDTDDDQPPDDHDDAPVVPDPPGDDPVRDDVVVVDDDDDDDDDDDDDDPVNDPDDDD